Protein AF-A0A2E0QXA0-F1 (afdb_monomer_lite)

Radius of gyration: 18.65 Å; chains: 1; bounding box: 35×31×40 Å

Sequence (67 aa):
MISPSDLLELPLDERLKCMEVLWDSLREAEPDSPGWHGEVLAERRAKIESGEAKFISGNELKKRLQR

Structure (mmCIF, N/CA/C/O backbone):
data_AF-A0A2E0QXA0-F1
#
_entry.id   AF-A0A2E0QXA0-F1
#
loop_
_atom_site.group_PDB
_atom_site.id
_atom_site.type_symbol
_atom_site.label_atom_id
_atom_site.label_alt_id
_atom_site.label_comp_id
_atom_site.label_asym_id
_atom_site.label_entity_id
_atom_site.label_seq_id
_atom_site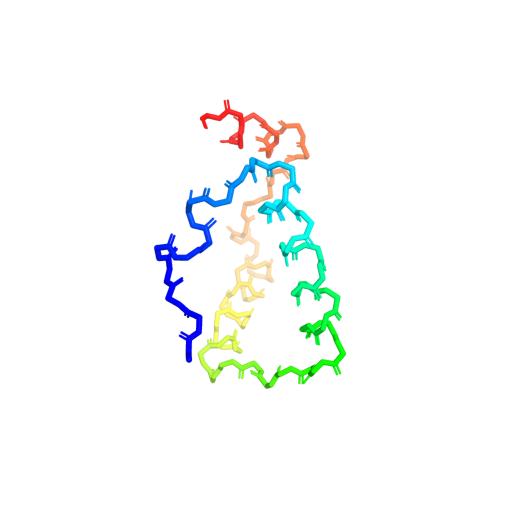.pdbx_PDB_ins_code
_atom_site.Cartn_x
_atom_site.Cartn_y
_atom_site.Cartn_z
_atom_site.occupancy
_atom_site.B_iso_or_equiv
_atom_site.auth_seq_id
_atom_site.auth_comp_id
_atom_site.auth_asym_id
_atom_site.auth_atom_id
_atom_site.pdbx_PDB_model_num
ATOM 1 N N . MET A 1 1 ? 11.630 -15.288 -20.886 1.00 69.56 1 MET A N 1
ATOM 2 C CA . MET A 1 1 ? 11.237 -14.851 -19.531 1.00 69.56 1 MET A CA 1
ATOM 3 C C . MET A 1 1 ? 12.082 -13.630 -19.240 1.00 69.56 1 MET A C 1
ATOM 5 O O . MET A 1 1 ? 13.288 -13.756 -19.385 1.00 69.56 1 MET A O 1
ATOM 9 N N . ILE A 1 2 ? 11.477 -12.476 -18.957 1.00 76.94 2 ILE A N 1
ATOM 10 C CA . ILE A 1 2 ? 12.241 -11.271 -18.598 1.00 76.94 2 ILE A CA 1
ATOM 11 C C . ILE A 1 2 ? 12.878 -11.541 -17.234 1.00 76.94 2 ILE A C 1
ATOM 13 O O . ILE A 1 2 ? 12.167 -11.888 -16.288 1.00 76.94 2 ILE A O 1
ATOM 17 N N . SER A 1 3 ? 14.203 -11.465 -17.152 1.00 88.31 3 SER A N 1
ATOM 18 C CA . SER A 1 3 ? 14.934 -11.623 -15.900 1.00 88.31 3 SER A CA 1
ATOM 19 C C . SER A 1 3 ? 14.949 -10.296 -15.127 1.00 88.31 3 SER A C 1
ATOM 21 O O . SER A 1 3 ? 14.888 -9.228 -15.738 1.00 88.31 3 SER A O 1
ATOM 23 N N . PRO A 1 4 ? 15.055 -10.312 -13.786 1.00 85.62 4 PRO A N 1
ATOM 24 C CA . PRO A 1 4 ? 15.228 -9.081 -13.018 1.00 85.62 4 PRO A CA 1
ATOM 25 C C . PRO A 1 4 ? 16.440 -8.259 -13.478 1.00 85.62 4 PRO A C 1
ATOM 27 O O . PRO A 1 4 ? 16.386 -7.033 -13.455 1.00 85.62 4 PRO A O 1
ATOM 30 N N . SER A 1 5 ? 17.508 -8.921 -13.934 1.00 88.50 5 SER A N 1
ATOM 31 C CA . SER A 1 5 ? 18.709 -8.264 -14.456 1.00 88.50 5 SER A CA 1
ATOM 32 C C . SER A 1 5 ? 18.420 -7.463 -15.725 1.00 88.50 5 SER A C 1
ATOM 34 O O . SER A 1 5 ? 18.897 -6.338 -15.835 1.00 88.50 5 SER A O 1
ATOM 36 N N . ASP A 1 6 ? 17.564 -7.978 -16.613 1.00 89.56 6 ASP A N 1
ATOM 37 C CA . ASP A 1 6 ? 17.186 -7.306 -17.865 1.00 89.56 6 ASP A CA 1
ATOM 38 C C . ASP A 1 6 ? 16.525 -5.947 -17.585 1.00 89.56 6 ASP A C 1
ATOM 40 O O . ASP A 1 6 ? 16.732 -4.986 -18.318 1.00 89.56 6 ASP A O 1
ATOM 44 N N . LEU A 1 7 ? 15.747 -5.846 -16.499 1.00 89.25 7 LEU A N 1
ATOM 45 C CA . LEU A 1 7 ? 15.132 -4.586 -16.075 1.00 89.25 7 LEU A CA 1
ATOM 46 C C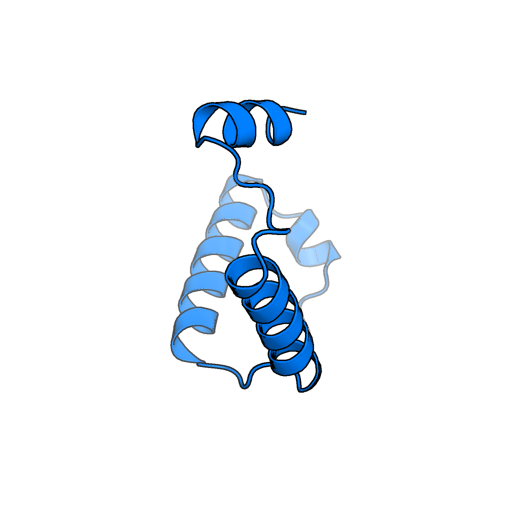 . LEU A 1 7 ? 16.137 -3.652 -15.407 1.00 89.25 7 LEU A C 1
ATOM 48 O O . LEU A 1 7 ? 16.006 -2.441 -15.529 1.00 89.25 7 LEU A O 1
ATOM 52 N N . LEU A 1 8 ? 17.119 -4.178 -14.674 1.00 91.19 8 LEU A N 1
ATOM 53 C CA . LEU A 1 8 ? 18.084 -3.354 -13.944 1.00 91.19 8 LEU A CA 1
ATOM 54 C C . LEU A 1 8 ? 19.110 -2.684 -14.863 1.00 91.19 8 LEU A C 1
ATOM 56 O O . LEU A 1 8 ? 19.574 -1.597 -14.512 1.00 91.19 8 LEU A O 1
ATOM 60 N N . GLU A 1 9 ? 19.417 -3.295 -16.011 1.00 94.31 9 GLU A N 1
ATOM 61 C CA . GLU A 1 9 ? 20.317 -2.754 -17.042 1.00 94.31 9 GLU A CA 1
ATOM 62 C C . GLU A 1 9 ? 19.706 -1.595 -17.846 1.00 94.31 9 GLU A C 1
ATOM 64 O O . GLU A 1 9 ? 20.445 -0.814 -18.447 1.00 94.31 9 GLU A O 1
ATOM 69 N N . LEU A 1 10 ? 18.377 -1.438 -17.827 1.00 93.88 10 LEU A N 1
ATOM 70 C CA . LEU A 1 10 ? 17.707 -0.329 -18.503 1.00 93.88 10 LEU A CA 1
ATOM 71 C C . LEU A 1 10 ? 18.040 1.025 -17.840 1.00 93.88 10 LEU A C 1
ATOM 73 O O . LEU A 1 10 ? 18.124 1.121 -16.604 1.00 93.88 10 LEU A O 1
ATOM 77 N N . PRO A 1 11 ? 18.151 2.105 -18.636 1.00 96.69 11 PRO A N 1
ATOM 78 C CA . PRO A 1 11 ? 18.138 3.476 -18.138 1.00 96.69 11 PRO A CA 1
ATOM 79 C C . PRO A 1 11 ? 16.961 3.743 -17.188 1.00 96.69 11 PRO A C 1
ATOM 81 O O . PRO A 1 11 ? 15.898 3.130 -17.283 1.00 96.69 11 PRO A O 1
ATOM 84 N N . LEU A 1 12 ? 17.138 4.668 -16.239 1.00 95.31 12 LEU A N 1
ATOM 85 C CA . LEU A 1 12 ? 16.133 4.934 -15.202 1.00 95.31 12 LEU A CA 1
ATOM 86 C C . LEU A 1 12 ? 14.758 5.298 -15.785 1.00 95.31 12 LEU A C 1
ATOM 88 O O . LEU A 1 12 ? 13.747 4.814 -15.285 1.00 95.31 12 LEU A O 1
ATOM 92 N N . ASP A 1 13 ? 14.727 6.136 -16.814 1.00 96.81 13 ASP A N 1
ATOM 93 C CA . ASP A 1 13 ? 13.516 6.560 -17.514 1.00 96.81 13 ASP A CA 1
ATOM 94 C C . ASP A 1 13 ? 12.802 5.389 -18.201 1.00 96.81 13 ASP A C 1
ATOM 96 O O . ASP A 1 13 ? 11.582 5.264 -18.091 1.00 96.81 13 ASP A O 1
ATOM 100 N N . GLU A 1 14 ? 13.551 4.477 -18.820 1.00 96.12 14 GLU A N 1
ATOM 101 C CA . GLU A 1 14 ? 12.987 3.263 -19.411 1.00 96.12 14 GLU A CA 1
ATOM 102 C C . GLU A 1 14 ? 12.429 2.317 -18.343 1.00 96.12 14 GLU A C 1
ATOM 104 O O . GLU A 1 14 ? 11.317 1.812 -18.496 1.00 96.12 14 GLU A O 1
ATOM 109 N N . ARG A 1 15 ? 13.124 2.147 -17.210 1.00 95.25 15 ARG A N 1
ATOM 110 C CA . ARG A 1 15 ? 12.611 1.353 -16.076 1.00 95.25 15 ARG A CA 1
ATOM 111 C C . ARG A 1 15 ? 11.311 1.914 -15.522 1.00 95.25 15 ARG A C 1
ATOM 113 O O . ARG A 1 15 ? 10.386 1.150 -15.256 1.00 95.25 15 ARG A O 1
ATOM 120 N N . LEU A 1 16 ? 11.233 3.233 -15.357 1.00 95.44 16 LEU A N 1
ATOM 121 C CA . LEU A 1 16 ? 10.018 3.903 -14.892 1.00 95.44 16 LEU A CA 1
ATOM 122 C C . LEU A 1 16 ? 8.868 3.699 -15.882 1.00 95.44 16 LEU A C 1
ATOM 124 O O . LEU A 1 16 ? 7.770 3.331 -15.473 1.00 95.44 16 LEU A O 1
ATOM 128 N N . LYS A 1 17 ? 9.132 3.821 -17.185 1.00 95.81 17 LYS A N 1
ATOM 129 C CA . LYS A 1 17 ? 8.128 3.557 -18.220 1.00 95.81 17 LYS A CA 1
ATOM 130 C C . LYS A 1 17 ? 7.669 2.096 -18.230 1.00 95.81 17 LYS A C 1
ATOM 132 O O . LYS A 1 17 ? 6.479 1.827 -18.372 1.00 95.81 17 LYS A O 1
ATOM 137 N N . CYS A 1 18 ? 8.582 1.145 -18.030 1.00 94.44 18 CYS A N 1
ATOM 138 C CA . CYS A 1 18 ? 8.230 -0.263 -17.850 1.00 94.44 18 CYS A CA 1
ATOM 139 C C . CYS A 1 18 ? 7.337 -0.473 -16.619 1.00 94.44 18 CYS A C 1
ATOM 141 O O . CYS A 1 18 ? 6.375 -1.234 -16.704 1.00 94.44 18 CYS A O 1
ATOM 143 N N . MET A 1 19 ? 7.613 0.210 -15.501 1.00 94.12 19 MET A N 1
ATOM 144 C CA . MET A 1 19 ? 6.754 0.158 -14.313 1.00 94.12 19 MET A CA 1
ATOM 145 C C . MET A 1 19 ? 5.346 0.692 -14.594 1.00 94.12 19 MET A C 1
ATOM 147 O O . MET A 1 19 ? 4.383 0.072 -14.155 1.00 94.12 19 MET A O 1
ATOM 151 N N . GLU A 1 20 ? 5.210 1.798 -15.329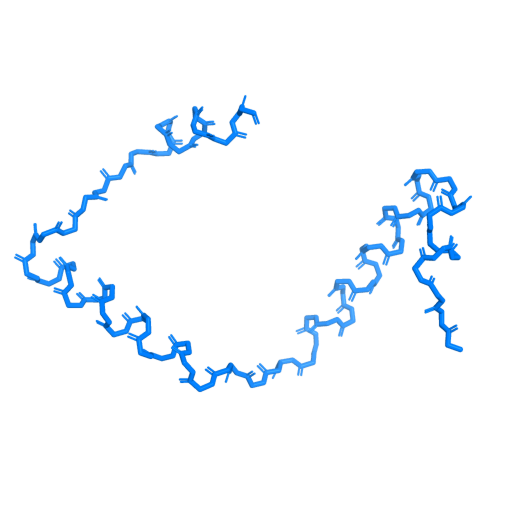 1.00 94.94 20 GLU A N 1
ATOM 152 C CA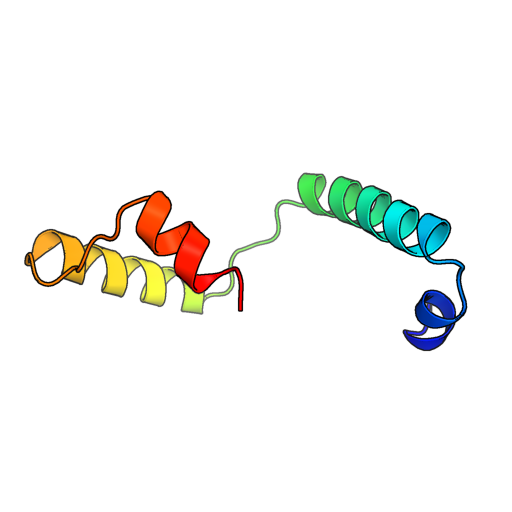 . GLU A 1 20 ? 3.906 2.376 -15.690 1.00 94.94 20 GLU A CA 1
ATOM 153 C C . GLU A 1 20 ? 3.088 1.434 -16.577 1.00 94.94 20 GLU A C 1
ATOM 155 O O . GLU A 1 20 ? 1.936 1.137 -16.266 1.00 94.94 20 GLU A O 1
ATOM 160 N N . VAL A 1 21 ? 3.701 0.899 -17.638 1.00 94.00 21 VAL A N 1
ATOM 161 C CA . VAL A 1 21 ? 3.042 -0.052 -18.548 1.00 94.00 21 VAL A CA 1
ATOM 162 C C . VAL A 1 21 ? 2.630 -1.325 -17.808 1.00 94.00 21 VAL A C 1
ATOM 164 O O . VAL A 1 21 ? 1.513 -1.816 -17.981 1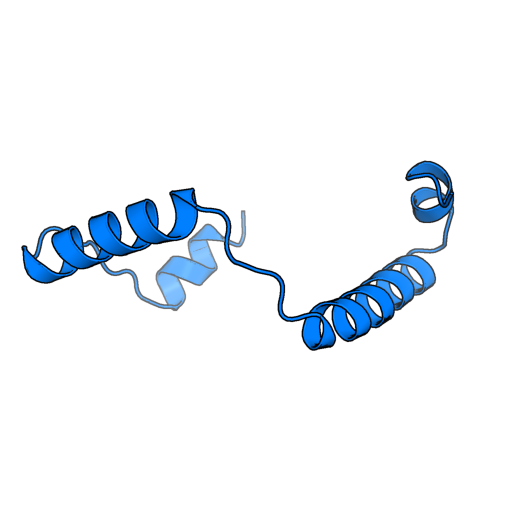.00 94.00 21 VAL A O 1
ATOM 167 N N . LEU A 1 22 ? 3.515 -1.857 -16.959 1.00 91.88 22 LEU A N 1
ATOM 168 C CA . LEU A 1 22 ? 3.205 -3.025 -16.142 1.00 91.88 22 LEU A CA 1
ATOM 169 C C . LEU A 1 22 ? 2.042 -2.731 -15.194 1.00 91.88 22 LEU A C 1
ATOM 171 O O . LEU A 1 22 ? 1.104 -3.521 -15.114 1.00 91.88 22 LEU A O 1
ATOM 175 N N . TRP A 1 23 ? 2.080 -1.593 -14.503 1.00 92.56 23 TRP A N 1
ATOM 176 C CA . TRP A 1 23 ? 1.013 -1.184 -13.601 1.00 92.56 23 TRP A CA 1
ATOM 177 C C . TRP A 1 23 ? -0.329 -1.086 -14.325 1.00 92.56 23 TRP A C 1
ATOM 179 O O . TRP A 1 23 ? -1.305 -1.672 -13.861 1.00 92.56 23 TRP A O 1
ATOM 189 N N . ASP A 1 24 ? -0.372 -0.431 -15.485 1.00 91.44 24 ASP A N 1
ATOM 190 C CA . ASP A 1 24 ? -1.584 -0.315 -16.295 1.00 91.44 24 ASP A CA 1
ATOM 191 C C . ASP A 1 24 ? -2.156 -1.687 -16.676 1.00 91.44 24 ASP A C 1
ATOM 193 O O . ASP A 1 24 ? -3.355 -1.901 -16.509 1.00 91.44 24 ASP A O 1
ATOM 197 N N . SER A 1 25 ? -1.304 -2.642 -17.071 1.00 90.56 25 SER A N 1
ATOM 198 C CA . SER A 1 25 ? -1.741 -4.012 -17.380 1.00 90.56 25 SER A CA 1
ATOM 199 C C . SER A 1 25 ? -2.289 -4.777 -16.169 1.00 90.56 25 SER A C 1
ATOM 201 O O . SER A 1 25 ? -3.219 -5.569 -16.300 1.00 90.56 25 SER A O 1
ATOM 203 N N . LEU A 1 26 ? -1.737 -4.538 -14.975 1.00 89.12 26 LEU A N 1
ATOM 204 C CA . LEU A 1 26 ? -2.162 -5.220 -13.752 1.00 89.12 26 LEU A CA 1
ATOM 205 C C . LEU A 1 26 ? -3.486 -4.671 -13.219 1.00 89.12 26 LEU A C 1
ATOM 207 O O . LEU A 1 26 ? -4.247 -5.417 -12.605 1.00 89.12 26 LEU A O 1
ATOM 211 N N . ARG A 1 27 ? -3.779 -3.386 -13.454 1.00 85.44 27 ARG A N 1
ATOM 212 C CA . ARG A 1 27 ? -5.048 -2.779 -13.026 1.00 85.44 27 ARG A CA 1
ATOM 213 C C . ARG A 1 27 ? -6.264 -3.428 -13.683 1.00 85.44 27 ARG A C 1
ATOM 215 O O . ARG A 1 27 ? -7.313 -3.474 -13.055 1.00 85.44 27 ARG A O 1
ATOM 222 N N . GLU A 1 28 ? -6.133 -3.910 -14.915 1.00 83.69 28 GLU A N 1
ATOM 223 C CA . GLU A 1 28 ? -7.229 -4.565 -15.643 1.00 83.69 28 GLU A CA 1
ATOM 224 C C . GLU A 1 28 ? -7.452 -6.020 -15.206 1.00 83.69 28 GLU A C 1
ATOM 226 O O . GLU A 1 28 ? -8.506 -6.590 -15.469 1.00 83.69 28 GLU A O 1
ATOM 231 N N . ALA A 1 29 ? -6.471 -6.631 -14.537 1.00 82.00 29 ALA A N 1
ATOM 232 C CA . ALA A 1 29 ? -6.476 -8.057 -14.229 1.00 82.00 29 ALA A CA 1
ATOM 233 C C . ALA A 1 29 ? -7.307 -8.441 -12.990 1.00 82.00 29 ALA A C 1
ATOM 235 O O . ALA A 1 29 ? -7.447 -9.635 -12.744 1.00 82.00 29 ALA A O 1
ATOM 236 N N . GLU A 1 30 ? -7.795 -7.461 -12.210 1.00 80.06 30 GLU A N 1
ATOM 237 C CA . GLU A 1 30 ? -8.585 -7.628 -10.970 1.00 80.06 30 GLU A CA 1
ATOM 238 C C . GLU A 1 30 ? -8.285 -8.934 -10.200 1.00 80.06 30 GLU A C 1
ATOM 240 O O . GLU A 1 30 ? -9.166 -9.778 -10.028 1.00 80.06 30 GLU A O 1
ATOM 245 N N . PRO A 1 31 ? -7.032 -9.159 -9.762 1.00 84.00 31 PRO A N 1
ATOM 246 C CA . PRO A 1 31 ? -6.657 -10.439 -9.183 1.00 84.00 31 PRO A CA 1
ATOM 247 C C . PRO A 1 31 ? -7.371 -10.674 -7.851 1.00 84.00 31 PRO A C 1
ATOM 249 O O . PRO A 1 31 ? -7.544 -9.752 -7.045 1.00 84.00 31 PRO A O 1
ATOM 252 N N . ASP A 1 32 ? -7.706 -11.937 -7.587 1.00 88.81 32 ASP A N 1
ATOM 253 C CA . ASP A 1 32 ? -8.269 -12.339 -6.305 1.00 88.81 32 ASP A CA 1
ATOM 254 C C . ASP A 1 32 ? -7.344 -11.930 -5.155 1.00 88.81 32 ASP A C 1
ATOM 256 O O . ASP A 1 32 ? -6.123 -12.128 -5.175 1.00 88.81 32 ASP A O 1
ATOM 260 N N . SER A 1 33 ? -7.948 -11.372 -4.106 1.00 88.44 33 SER A N 1
ATOM 261 C CA . SER A 1 33 ? -7.217 -11.097 -2.876 1.00 88.44 33 SER A CA 1
ATOM 262 C C . SER A 1 33 ? -6.717 -12.407 -2.255 1.00 88.44 33 SER A C 1
ATOM 264 O O . SER A 1 33 ? -7.468 -13.383 -2.197 1.00 88.44 33 SER A O 1
ATOM 266 N N . PRO A 1 34 ? -5.489 -12.441 -1.707 1.00 93.75 34 PRO A N 1
ATOM 267 C CA . PRO A 1 34 ? -5.020 -13.589 -0.943 1.00 93.75 34 PRO A CA 1
ATOM 268 C C . PRO A 1 34 ? -5.967 -13.917 0.218 1.00 93.75 34 PRO A C 1
ATOM 270 O O . PRO A 1 34 ? -6.489 -13.005 0.858 1.00 93.75 34 PRO A O 1
ATOM 273 N N . GLY A 1 35 ? -6.132 -15.200 0.555 1.00 90.94 35 GLY A N 1
ATOM 274 C CA . GLY A 1 35 ? -7.071 -15.630 1.606 1.00 90.94 35 GLY A CA 1
ATOM 275 C C . GLY A 1 35 ? -6.845 -14.963 2.971 1.00 90.94 35 GLY A C 1
ATOM 276 O O . GLY A 1 35 ? -7.801 -14.601 3.650 1.00 90.94 35 GLY A O 1
ATOM 277 N N . TRP A 1 36 ? -5.586 -14.688 3.328 1.00 95.75 36 TRP A N 1
ATOM 278 C CA . TRP A 1 36 ? -5.231 -13.994 4.572 1.00 95.75 36 TRP A CA 1
ATOM 279 C C . TRP A 1 36 ? -5.666 -12.518 4.600 1.00 95.75 36 TRP A C 1
ATOM 281 O O . TRP A 1 36 ? -5.769 -11.920 5.671 1.00 95.75 36 TRP A O 1
ATOM 291 N N . HIS A 1 37 ? -5.908 -11.893 3.441 1.00 96.06 37 HIS A N 1
ATOM 292 C CA . HIS A 1 37 ? -6.194 -10.459 3.357 1.00 96.06 37 HIS A CA 1
ATOM 293 C C . HIS A 1 37 ? -7.477 -10.100 4.116 1.00 96.06 37 HIS A C 1
ATOM 295 O O . HIS A 1 37 ? -7.514 -9.099 4.833 1.00 96.06 37 HIS A O 1
ATOM 301 N N . GLY A 1 38 ? -8.500 -10.957 4.029 1.00 95.12 38 GLY A N 1
ATOM 302 C CA . GLY A 1 38 ? -9.755 -10.778 4.757 1.00 95.12 38 GLY A CA 1
ATOM 303 C C . GLY A 1 38 ? -9.572 -10.790 6.277 1.00 95.12 38 GLY A C 1
ATOM 304 O O . GLY A 1 38 ? -10.153 -9.954 6.967 1.00 95.12 38 GLY A O 1
ATOM 305 N N . GLU A 1 39 ? -8.718 -11.674 6.795 1.00 96.62 39 GLU A N 1
ATOM 306 C CA . GLU A 1 39 ? -8.432 -11.787 8.232 1.00 96.62 39 GLU A CA 1
ATOM 307 C C . GLU A 1 39 ? -7.788 -10.504 8.772 1.00 96.62 39 GLU A C 1
ATOM 309 O O . GLU A 1 39 ? -8.231 -9.952 9.780 1.00 96.62 39 GLU A O 1
ATOM 314 N N . VAL A 1 40 ? -6.805 -9.961 8.046 1.00 96.94 40 VAL A N 1
ATOM 315 C CA . VAL A 1 40 ? -6.138 -8.699 8.407 1.00 96.94 40 VAL A CA 1
ATOM 316 C C . VAL A 1 40 ? -7.121 -7.526 8.402 1.00 96.94 40 VAL A C 1
ATOM 318 O O . VAL A 1 40 ? -7.067 -6.662 9.282 1.00 96.94 40 VAL A O 1
ATOM 321 N N . LEU A 1 41 ? -8.025 -7.463 7.420 1.00 96.56 41 LEU A N 1
ATOM 322 C CA . LEU A 1 41 ? -9.048 -6.417 7.360 1.00 96.56 41 LEU A CA 1
ATOM 323 C C . LEU A 1 41 ? -10.049 -6.534 8.516 1.00 96.56 41 LEU A C 1
ATOM 325 O O . LEU A 1 41 ? -10.403 -5.513 9.108 1.00 96.56 41 LEU A O 1
ATOM 329 N N . ALA A 1 42 ? -10.464 -7.754 8.862 1.00 96.62 42 ALA A N 1
ATOM 330 C CA . ALA A 1 42 ? -11.356 -8.011 9.988 1.00 96.62 42 ALA A CA 1
ATOM 331 C C . ALA A 1 42 ? -10.718 -7.592 11.322 1.00 96.62 42 ALA A C 1
ATOM 333 O O . ALA A 1 42 ? -11.340 -6.861 12.092 1.00 96.62 42 ALA A O 1
ATOM 334 N N . GLU A 1 43 ? -9.454 -7.957 11.561 1.00 96.94 43 GLU A N 1
ATOM 335 C CA . GLU A 1 43 ? -8.712 -7.557 12.764 1.00 96.94 43 GLU A CA 1
ATOM 336 C C . GLU A 1 43 ? -8.597 -6.027 12.878 1.00 96.94 43 GLU A C 1
ATOM 338 O O . GLU A 1 43 ? -8.836 -5.439 13.937 1.00 96.94 43 GLU A O 1
ATOM 343 N N . ARG A 1 44 ? -8.262 -5.352 11.771 1.00 97.12 44 ARG A N 1
ATOM 344 C CA . ARG A 1 44 ? -8.162 -3.885 11.734 1.00 97.12 44 ARG A CA 1
ATOM 345 C C . ARG A 1 44 ? -9.509 -3.215 11.983 1.00 97.12 44 ARG A C 1
ATOM 347 O O . ARG A 1 44 ? -9.548 -2.212 12.692 1.00 97.12 44 ARG A O 1
ATOM 354 N N . ARG A 1 45 ? -10.598 -3.756 11.428 1.00 97.56 45 ARG A N 1
ATOM 355 C CA . ARG A 1 45 ? -11.957 -3.251 11.665 1.00 97.56 45 ARG A CA 1
ATOM 356 C C . ARG A 1 45 ? -12.357 -3.407 13.131 1.00 97.56 45 ARG A C 1
ATOM 358 O O . ARG A 1 45 ? -12.791 -2.423 13.720 1.00 97.56 45 ARG A O 1
ATOM 365 N N . ALA A 1 46 ? -12.111 -4.567 13.737 1.00 97.94 46 ALA A N 1
ATOM 366 C CA . ALA A 1 46 ? -12.405 -4.802 15.150 1.00 97.94 46 ALA A CA 1
ATOM 367 C C . ALA A 1 46 ? -11.684 -3.799 16.070 1.00 97.94 46 ALA A C 1
ATOM 369 O O . ALA A 1 46 ? -12.300 -3.242 16.972 1.00 97.94 46 ALA A O 1
ATOM 370 N N . LYS A 1 47 ? -10.407 -3.487 15.797 1.00 97.81 47 LYS A N 1
ATOM 371 C CA . LYS A 1 47 ? -9.647 -2.462 16.542 1.00 97.81 47 LYS A CA 1
ATOM 372 C C . LYS A 1 47 ? -10.233 -1.056 16.410 1.00 97.81 47 LYS A C 1
ATOM 374 O O . LYS A 1 47 ? -10.133 -0.255 17.336 1.00 97.81 47 LYS A O 1
ATOM 379 N N . ILE A 1 48 ? -10.795 -0.725 15.248 1.00 97.75 48 ILE A N 1
ATOM 380 C CA . ILE A 1 48 ? -11.473 0.561 15.037 1.00 97.75 48 ILE A CA 1
ATOM 381 C C . ILE A 1 48 ? -12.761 0.603 15.858 1.00 97.75 48 ILE A C 1
ATOM 383 O O . ILE A 1 48 ? -12.997 1.577 16.567 1.00 97.75 48 ILE A O 1
ATOM 387 N N . GLU A 1 49 ? -13.558 -0.460 15.791 1.00 97.69 49 GLU A N 1
ATOM 388 C CA . GLU A 1 49 ? -14.845 -0.568 16.483 1.00 97.69 49 GLU A CA 1
ATOM 389 C C . GLU A 1 49 ? -14.695 -0.617 18.011 1.00 97.69 49 GLU A C 1
ATOM 391 O O . GLU A 1 49 ? -15.517 -0.035 18.715 1.00 97.69 49 GLU A O 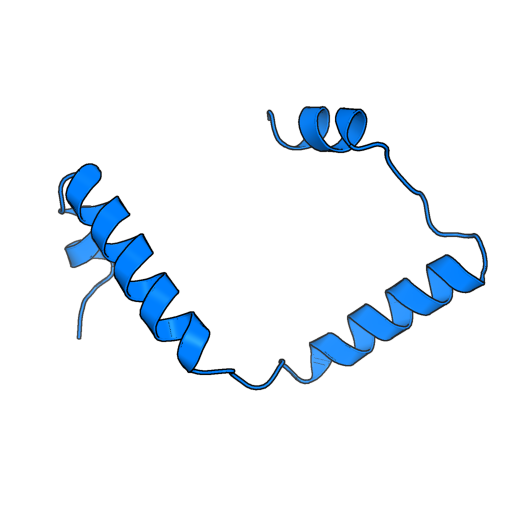1
ATOM 396 N N . SER A 1 50 ? -13.626 -1.229 18.534 1.00 97.69 50 SER A N 1
ATOM 397 C CA . SER A 1 50 ? -13.334 -1.245 19.975 1.00 97.69 50 SER A CA 1
ATOM 398 C C . SER A 1 50 ? -12.754 0.071 20.510 1.00 97.69 50 SER A C 1
ATOM 400 O O . SER A 1 50 ? -12.605 0.234 21.720 1.00 97.69 50 SER A O 1
ATOM 402 N N . GLY A 1 51 ? -12.421 1.026 19.631 1.00 97.31 51 GLY A N 1
ATOM 403 C CA . GLY A 1 51 ? -11.780 2.291 20.004 1.00 97.31 51 GLY A CA 1
ATOM 404 C C . GLY A 1 51 ? -10.282 2.175 20.316 1.00 97.31 51 GLY A C 1
ATOM 405 O O . GLY A 1 51 ? -9.661 3.154 20.727 1.00 97.31 51 GLY A O 1
ATOM 406 N N . GLU A 1 52 ? -9.675 1.008 20.099 1.00 97.12 52 GLU A N 1
ATOM 407 C CA . GLU A 1 52 ? -8.239 0.771 20.306 1.00 97.12 52 GLU A CA 1
ATOM 408 C C . GLU A 1 52 ? -7.372 1.271 19.139 1.00 97.12 52 GLU A C 1
ATOM 410 O O . GLU A 1 52 ? -6.146 1.389 19.256 1.00 97.12 52 GLU A O 1
ATOM 415 N N . ALA A 1 53 ? -7.987 1.568 17.991 1.00 96.62 53 ALA A N 1
ATOM 416 C CA . ALA A 1 53 ? -7.286 2.072 16.822 1.00 96.62 53 ALA A CA 1
ATOM 417 C C . ALA A 1 53 ? -6.671 3.458 17.073 1.00 96.62 53 ALA A C 1
ATOM 419 O O . ALA A 1 53 ? -7.334 4.414 17.475 1.00 96.62 53 ALA A O 1
ATOM 420 N N . LYS A 1 54 ? -5.382 3.590 16.743 1.00 94.31 54 LYS A N 1
ATOM 421 C CA . LYS A 1 54 ? -4.673 4.874 16.746 1.00 94.31 54 LYS A CA 1
ATOM 422 C C . LYS A 1 54 ? -4.696 5.483 15.353 1.00 94.31 54 LYS A C 1
ATOM 424 O O . LYS A 1 54 ? -4.086 4.949 14.428 1.00 94.31 54 LYS A O 1
ATOM 429 N N . PHE A 1 55 ? -5.340 6.635 15.229 1.00 94.56 55 PHE A N 1
ATOM 430 C CA . PHE A 1 55 ? -5.345 7.417 14.000 1.00 94.56 55 PHE A CA 1
ATOM 431 C C . PHE A 1 55 ? -4.178 8.401 13.989 1.00 94.56 55 PHE A C 1
ATOM 433 O O . PHE A 1 55 ? -3.817 8.979 15.015 1.00 94.56 55 PHE A O 1
ATOM 440 N N . ILE A 1 56 ? -3.588 8.599 12.814 1.00 95.81 56 ILE A N 1
ATOM 441 C CA . ILE A 1 56 ? -2.563 9.617 12.588 1.00 95.81 56 ILE A CA 1
ATOM 442 C C . ILE A 1 56 ? -3.069 10.620 11.559 1.00 95.81 56 ILE A C 1
ATOM 444 O O . ILE A 1 56 ? -3.808 10.265 10.642 1.00 95.81 56 ILE A O 1
ATOM 448 N N . SER A 1 57 ? -2.665 11.880 11.704 1.00 96.88 57 SER A N 1
ATOM 449 C CA . SER A 1 57 ? -2.956 12.893 10.691 1.00 96.88 57 SER A CA 1
ATOM 450 C C . SER A 1 57 ? -2.146 12.637 9.416 1.00 96.88 57 SER A C 1
ATOM 452 O O . SER A 1 57 ? -1.090 12.002 9.448 1.00 96.88 57 SER A O 1
ATOM 454 N N . GLY A 1 58 ? -2.583 13.206 8.291 1.00 95.38 58 GLY A N 1
ATOM 455 C CA . GLY A 1 58 ? -1.808 13.151 7.047 1.00 95.38 58 GLY A CA 1
ATOM 456 C C . GLY A 1 58 ? -0.406 13.763 7.183 1.00 95.38 58 GLY A C 1
ATOM 457 O O . GLY A 1 58 ? 0.543 13.271 6.578 1.00 95.38 58 GLY A O 1
ATOM 458 N N . ASN A 1 59 ? -0.241 14.789 8.025 1.00 96.06 59 ASN A N 1
ATOM 459 C CA . ASN A 1 59 ? 1.069 15.382 8.311 1.00 96.06 59 ASN A CA 1
ATOM 460 C C . ASN A 1 59 ? 1.981 14.415 9.077 1.00 96.06 59 ASN A C 1
ATOM 462 O O . ASN A 1 59 ? 3.165 14.311 8.767 1.00 96.06 59 ASN A O 1
ATOM 466 N N . GLU A 1 60 ? 1.429 13.691 10.051 1.00 96.06 60 GLU A N 1
ATOM 467 C CA . GLU A 1 60 ? 2.156 12.662 10.800 1.00 96.06 60 GLU A CA 1
ATOM 468 C C . GLU A 1 60 ? 2.557 11.490 9.890 1.00 96.06 60 GLU A C 1
ATOM 470 O O . GLU A 1 60 ? 3.691 11.017 9.950 1.00 96.06 60 GLU A O 1
ATOM 475 N N . LEU A 1 61 ? 1.670 11.073 8.980 1.00 96.12 61 LEU A N 1
ATOM 476 C CA . LEU A 1 61 ? 1.982 10.058 7.972 1.00 96.12 61 LEU A CA 1
ATOM 477 C C . LEU A 1 61 ? 3.137 10.496 7.058 1.00 96.12 61 LEU A C 1
ATOM 479 O O . LEU A 1 61 ? 4.091 9.740 6.882 1.00 96.12 61 LEU A O 1
ATOM 483 N N . LYS A 1 62 ? 3.092 11.724 6.521 1.00 94.19 62 LYS A N 1
ATOM 484 C CA . LYS A 1 62 ? 4.166 12.268 5.669 1.00 94.19 62 LYS A CA 1
ATOM 485 C C . LYS A 1 62 ? 5.521 12.250 6.379 1.00 94.19 62 LYS A C 1
ATOM 487 O O . LYS A 1 62 ? 6.496 11.800 5.790 1.00 94.19 62 LYS A O 1
ATOM 492 N N . LYS A 1 63 ? 5.575 12.658 7.653 1.00 95.31 63 LYS A N 1
ATOM 493 C CA . LYS A 1 63 ? 6.812 12.625 8.455 1.00 95.31 63 LYS A CA 1
ATOM 494 C C . LYS A 1 63 ? 7.395 11.216 8.602 1.00 95.31 63 LYS A C 1
ATOM 496 O O . LYS A 1 63 ? 8.611 11.072 8.635 1.00 95.31 63 LYS A O 1
ATOM 501 N N . ARG A 1 64 ? 6.555 10.178 8.691 1.00 93.44 64 ARG A N 1
ATOM 502 C CA . ARG A 1 64 ? 7.017 8.780 8.783 1.00 93.44 64 ARG A CA 1
ATOM 503 C C . ARG A 1 64 ? 7.608 8.258 7.475 1.00 93.44 64 ARG A C 1
ATOM 505 O O . ARG A 1 64 ? 8.547 7.475 7.530 1.00 93.44 64 ARG A O 1
ATOM 512 N N . LEU A 1 65 ? 7.047 8.672 6.338 1.00 92.88 65 LEU A N 1
ATOM 513 C CA . LEU A 1 65 ? 7.445 8.207 5.002 1.00 92.88 65 LEU A CA 1
ATOM 514 C C . LEU A 1 65 ? 8.660 8.949 4.422 1.00 92.88 65 LEU A C 1
ATOM 516 O O . LEU A 1 65 ? 9.234 8.487 3.448 1.00 92.88 65 LEU A O 1
ATOM 520 N N . GLN A 1 66 ? 9.055 10.085 4.999 1.00 84.50 66 GLN A N 1
ATOM 521 C CA . GLN A 1 66 ? 10.232 10.867 4.588 1.00 84.50 66 GLN A CA 1
ATOM 522 C C . GLN A 1 66 ? 11.562 10.348 5.181 1.00 84.50 66 GLN A C 1
ATOM 524 O O . GLN A 1 66 ? 12.522 11.113 5.265 1.00 84.50 66 GLN A O 1
ATOM 529 N N . ARG A 1 67 ? 11.613 9.092 5.644 1.00 56.03 67 ARG A N 1
ATOM 530 C CA . ARG A 1 67 ? 12.822 8.463 6.199 1.00 56.03 67 ARG A CA 1
ATOM 531 C C . ARG A 1 67 ? 13.603 7.689 5.153 1.00 56.03 67 ARG A C 1
ATOM 533 O O . ARG A 1 67 ? 12.948 7.013 4.334 1.00 56.03 67 ARG A O 1
#

Secondary structure (DSSP, 8-state):
---HHHHHSS-HHHHHHHHHHHHHHHHTT-PPPPHHHHHHHHHHHHHHHTT-PPP--HHHHHHHHT-

Foldseek 3Di:
DCDPVNLVPDDPVVNVVVVVVVVVVVVVVPDDDDPCVVVVVVVQVVCVVVVVDDDDDPVRVVVVVVD

pLDDT: mean 92.17, std 7.06, range [56.03, 97.94]